Protein AF-A0A7R9ULZ7-F1 (afdb_monomer)

Radius of gyration: 22.81 Å; Cα contacts (8 Å, |Δi|>4): 147; chains: 1; bounding box: 56×37×54 Å

InterPro domains:
  IPR022105 Domain of unknown function DUF3645 [PF12359] (104-136)
  IPR051346 OTU Domain-Containing Deubiquitinase [PTHR13367] (91-150)

Structure (mmCIF, N/CA/C/O backbone):
data_AF-A0A7R9ULZ7-F1
#
_entry.id   AF-A0A7R9ULZ7-F1
#
loop_
_atom_site.group_PDB
_atom_site.id
_atom_site.type_symbol
_atom_site.label_atom_id
_atom_site.label_alt_id
_atom_site.label_comp_id
_atom_site.label_asym_id
_atom_site.label_entity_id
_atom_site.label_seq_id
_atom_site.pdbx_PDB_ins_code
_atom_site.Cartn_x
_atom_site.Cartn_y
_atom_site.Cartn_z
_atom_site.occupancy
_atom_site.B_iso_or_equiv
_atom_site.auth_seq_id
_atom_site.auth_comp_id
_atom_site.auth_asym_id
_atom_site.auth_atom_id
_atom_site.pdbx_PDB_model_num
ATOM 1 N N . LEU A 1 1 ? -23.139 -10.398 15.947 1.00 51.81 1 LEU A N 1
ATOM 2 C CA . LEU A 1 1 ? -22.327 -9.195 15.669 1.00 51.81 1 LEU A CA 1
ATOM 3 C C . LEU A 1 1 ? -23.259 -8.214 15.000 1.00 51.81 1 LEU A C 1
ATOM 5 O O . LEU A 1 1 ? -23.605 -8.439 13.851 1.00 51.81 1 LEU A O 1
ATOM 9 N N . ASP A 1 2 ? -23.772 -7.232 15.730 1.00 64.50 2 ASP A N 1
ATOM 10 C CA . ASP A 1 2 ? -24.562 -6.189 15.084 1.00 64.50 2 ASP A CA 1
ATOM 11 C C . ASP A 1 2 ? -23.601 -5.310 14.271 1.00 64.50 2 ASP A C 1
ATOM 13 O O . ASP A 1 2 ? -22.808 -4.552 14.834 1.00 64.50 2 ASP A O 1
ATOM 17 N N . SER A 1 3 ? -23.609 -5.498 12.948 1.00 65.25 3 SER A N 1
ATOM 18 C CA . SER A 1 3 ? -22.720 -4.839 11.983 1.00 65.25 3 SER A CA 1
ATOM 19 C C . SER A 1 3 ? -22.763 -3.313 12.079 1.00 65.25 3 SER A C 1
ATOM 21 O O . SER A 1 3 ? -21.789 -2.652 11.726 1.00 65.25 3 SER A O 1
ATOM 23 N N . THR A 1 4 ? -23.853 -2.761 12.612 1.00 67.56 4 THR A N 1
ATOM 24 C CA . THR A 1 4 ? -24.084 -1.324 12.801 1.00 67.56 4 THR A CA 1
ATOM 25 C C . THR A 1 4 ? -23.043 -0.691 13.725 1.00 67.56 4 THR A C 1
ATOM 27 O O . THR A 1 4 ? -22.503 0.370 13.428 1.00 67.56 4 THR A O 1
ATOM 30 N N . HIS A 1 5 ? -22.683 -1.384 14.806 1.00 64.94 5 HIS A N 1
ATOM 31 C CA . HIS A 1 5 ? -21.711 -0.914 15.794 1.00 64.94 5 HIS A CA 1
ATOM 32 C C . HIS A 1 5 ? -20.273 -0.908 15.258 1.00 64.94 5 HIS A C 1
ATOM 34 O O . HIS A 1 5 ? -19.492 -0.005 15.554 1.00 64.94 5 HIS A O 1
ATOM 40 N N . VAL A 1 6 ? -19.926 -1.911 14.445 1.00 66.44 6 VAL A N 1
ATOM 41 C CA . VAL A 1 6 ? -18.615 -1.995 13.785 1.00 66.44 6 VAL A CA 1
ATOM 42 C C . VAL A 1 6 ? -18.499 -0.925 12.704 1.00 66.44 6 VAL A C 1
ATOM 44 O O . VAL A 1 6 ? -17.467 -0.266 12.609 1.00 66.44 6 VAL A O 1
ATOM 47 N N . LEU A 1 7 ? -19.566 -0.720 11.927 1.00 66.94 7 LEU A N 1
ATOM 48 C CA . LEU A 1 7 ? -19.610 0.292 10.879 1.00 66.94 7 LEU A CA 1
ATOM 49 C C . LEU A 1 7 ? -19.467 1.700 11.462 1.00 66.94 7 LEU A C 1
ATOM 51 O O . LEU A 1 7 ? -18.595 2.434 11.022 1.00 66.94 7 LEU A O 1
ATOM 55 N N . ALA A 1 8 ? -20.242 2.026 12.497 1.00 66.94 8 ALA A N 1
ATOM 56 C CA . ALA A 1 8 ? -20.173 3.306 13.196 1.00 66.94 8 ALA A CA 1
ATOM 57 C C . ALA A 1 8 ? -18.779 3.609 13.771 1.00 66.94 8 ALA A C 1
ATOM 59 O O . ALA A 1 8 ? -18.337 4.757 13.781 1.00 66.94 8 ALA A O 1
ATOM 60 N N . PHE A 1 9 ? -18.056 2.581 14.225 1.00 67.19 9 PHE A N 1
ATOM 61 C CA . PHE A 1 9 ? -16.668 2.743 14.643 1.00 67.19 9 PHE A CA 1
ATOM 62 C C . PHE A 1 9 ? -15.729 3.014 13.458 1.00 67.19 9 PHE A C 1
ATOM 64 O O . PHE A 1 9 ? -14.947 3.960 13.522 1.00 67.19 9 PHE A O 1
ATOM 71 N N . ILE A 1 10 ? -15.826 2.227 12.379 1.00 67.25 10 ILE A N 1
ATOM 72 C CA . ILE A 1 10 ? -15.001 2.397 11.170 1.00 67.25 10 ILE A CA 1
ATOM 73 C C . ILE A 1 10 ? -15.187 3.796 10.582 1.00 67.25 10 ILE A C 1
ATOM 75 O O . ILE A 1 10 ? -14.207 4.488 10.335 1.00 67.25 10 ILE A O 1
ATOM 79 N N . THR A 1 11 ? -16.433 4.238 10.426 1.00 67.62 11 THR A N 1
ATOM 80 C CA . THR A 1 11 ? -16.767 5.545 9.848 1.00 67.62 11 THR A CA 1
ATOM 81 C C . THR A 1 11 ? -16.583 6.699 10.830 1.00 67.62 11 THR A C 1
ATOM 83 O O . THR A 1 11 ? -16.842 7.847 10.471 1.00 67.62 11 THR A O 1
ATOM 86 N N . LYS A 1 12 ? -16.200 6.407 12.085 1.00 66.81 12 LYS A N 1
ATOM 87 C CA . LYS A 1 12 ? -16.196 7.355 13.214 1.00 66.81 12 LYS A CA 1
ATOM 88 C C . LYS A 1 12 ? -17.522 8.117 13.337 1.00 66.81 12 LYS A C 1
ATOM 90 O O . LYS A 1 12 ? -17.561 9.247 13.817 1.00 66.81 12 LYS A O 1
ATOM 95 N N . ASP A 1 13 ? -18.608 7.495 12.890 1.00 65.06 13 ASP A N 1
ATOM 96 C CA . ASP A 1 13 ? -19.936 8.083 12.833 1.00 65.06 13 ASP A CA 1
ATOM 97 C C . ASP A 1 13 ? -20.835 7.334 13.803 1.00 65.06 13 ASP A C 1
ATOM 99 O O . ASP A 1 13 ? -21.279 6.225 13.526 1.00 65.06 13 ASP A O 1
ATOM 103 N N . ALA A 1 14 ? -21.101 7.945 14.953 1.00 60.81 14 ALA A N 1
ATOM 104 C CA . ALA A 1 14 ? -21.979 7.367 15.960 1.00 60.81 14 ALA A CA 1
ATOM 105 C C . ALA A 1 14 ? -23.464 7.684 15.731 1.00 60.81 14 ALA A C 1
ATOM 107 O O . ALA A 1 14 ? -24.292 7.171 16.479 1.00 60.81 14 ALA A O 1
ATOM 108 N N . ARG A 1 15 ? -23.827 8.474 14.704 1.00 63.53 15 ARG A N 1
ATOM 109 C CA . ARG A 1 15 ? -25.235 8.775 14.370 1.00 63.53 15 ARG A CA 1
ATOM 110 C C . ARG A 1 15 ? -26.101 7.528 14.127 1.00 63.53 15 ARG A C 1
ATOM 112 O O . ARG A 1 15 ? -27.261 7.564 14.519 1.00 63.53 15 ARG A O 1
ATOM 119 N N . PRO A 1 16 ? -25.596 6.428 13.524 1.00 55.06 16 PRO A N 1
ATOM 120 C CA . PRO A 1 16 ? -26.365 5.193 13.364 1.00 55.06 16 PRO A CA 1
ATOM 121 C C . PRO A 1 16 ? -26.619 4.452 14.683 1.00 55.06 16 PRO A C 1
ATOM 123 O O . PRO A 1 16 ? -27.490 3.588 14.732 1.00 55.06 16 PRO A O 1
ATOM 126 N N . ILE A 1 17 ? -25.868 4.764 15.745 1.00 57.38 17 ILE A N 1
ATOM 127 C CA . ILE A 1 17 ? -26.058 4.192 17.079 1.00 57.38 17 ILE A CA 1
ATOM 128 C C . ILE A 1 17 ? -26.980 5.131 17.867 1.00 57.38 17 ILE A C 1
ATOM 130 O O . ILE A 1 17 ? -26.574 5.747 18.850 1.00 57.38 17 ILE A O 1
ATOM 134 N N . ASP A 1 18 ? -28.238 5.258 17.441 1.00 49.69 18 ASP A N 1
ATOM 135 C CA . ASP A 1 18 ? -29.274 5.934 18.235 1.00 49.69 18 ASP A CA 1
ATOM 136 C C . ASP A 1 18 ? -29.785 5.004 19.344 1.00 49.69 18 ASP A C 1
ATOM 138 O O . ASP A 1 18 ? -30.934 4.574 19.397 1.00 49.69 18 ASP A O 1
ATOM 142 N N . THR A 1 19 ? -28.868 4.604 20.217 1.00 47.69 19 THR A N 1
ATOM 143 C CA . THR A 1 19 ? -29.196 3.923 21.463 1.00 47.69 19 THR A CA 1
ATOM 144 C C . THR A 1 19 ? -28.382 4.593 22.548 1.00 47.69 19 THR A C 1
ATOM 146 O O . THR A 1 19 ? -27.157 4.644 22.476 1.00 47.69 19 THR A O 1
ATOM 149 N N . ALA A 1 20 ? -29.050 5.149 23.557 1.00 50.47 20 ALA A N 1
ATOM 150 C CA . ALA A 1 20 ? -28.389 5.545 24.789 1.00 50.47 20 ALA A CA 1
ATOM 151 C C . ALA A 1 20 ? -27.602 4.328 25.301 1.00 50.47 20 ALA A C 1
ATOM 153 O O . ALA A 1 20 ? -28.186 3.321 25.701 1.00 50.47 20 ALA A O 1
ATOM 154 N N . ILE A 1 21 ? -26.272 4.368 25.185 1.00 50.12 21 ILE A N 1
ATOM 155 C CA . ILE A 1 21 ? -25.457 3.179 25.432 1.00 50.12 21 ILE A CA 1
ATOM 156 C C . ILE A 1 21 ? -25.281 3.019 26.940 1.00 50.12 21 ILE A C 1
ATOM 158 O O . ILE A 1 21 ? -24.516 3.731 27.593 1.00 50.12 21 ILE A O 1
ATOM 162 N N . TRP A 1 22 ? -26.025 2.049 27.453 1.00 49.59 22 TRP A N 1
ATOM 163 C CA . TRP A 1 22 ? -26.013 1.539 28.813 1.00 49.59 22 TRP A CA 1
ATOM 164 C C . TRP A 1 22 ? -24.698 0.791 29.075 1.00 49.59 22 TRP A C 1
ATOM 166 O O . TRP A 1 22 ? -24.291 -0.091 28.306 1.00 49.59 22 TRP A O 1
ATOM 176 N N . ASP A 1 23 ? -24.006 1.100 30.167 1.00 49.75 23 ASP A N 1
ATOM 177 C CA . ASP A 1 23 ? -22.954 0.220 30.648 1.00 49.75 23 ASP A CA 1
ATOM 178 C C . ASP A 1 23 ? -23.584 -1.105 31.096 1.00 49.75 23 ASP A C 1
ATOM 180 O O . ASP A 1 23 ? -24.173 -1.184 32.161 1.00 49.75 23 ASP A O 1
ATOM 184 N N . ALA A 1 24 ? -23.450 -2.163 30.300 1.00 43.53 24 ALA A N 1
ATOM 185 C CA . ALA A 1 24 ? -23.987 -3.484 30.628 1.00 43.53 24 ALA A CA 1
ATOM 186 C C . ALA A 1 24 ? -23.494 -4.066 31.974 1.00 43.53 24 ALA A C 1
ATOM 188 O O . ALA A 1 24 ? -24.105 -5.004 32.472 1.00 43.53 24 ALA A O 1
ATOM 189 N N . GLN A 1 25 ? -22.406 -3.544 32.562 1.00 47.41 25 GLN A N 1
ATOM 190 C CA . GLN A 1 25 ? -21.948 -3.949 33.898 1.00 47.41 25 GLN A CA 1
ATOM 191 C C . GLN A 1 25 ? -22.537 -3.100 35.031 1.00 47.41 25 GLN A C 1
ATOM 193 O O . GLN A 1 25 ? -22.655 -3.602 36.146 1.00 47.41 25 GLN A O 1
ATOM 198 N N . THR A 1 26 ? -22.879 -1.832 34.781 1.00 53.12 26 THR A N 1
ATOM 199 C CA . THR A 1 26 ? -23.342 -0.895 35.828 1.00 53.12 26 THR A CA 1
ATOM 200 C C . THR A 1 26 ? -24.747 -0.345 35.603 1.00 53.12 26 THR A C 1
ATOM 202 O O . THR A 1 26 ? -25.249 0.396 36.444 1.00 53.12 26 THR A O 1
ATOM 205 N N . GLU A 1 27 ? -25.377 -0.714 34.491 1.00 53.62 27 GLU A N 1
ATOM 206 C CA . GLU A 1 27 ? -26.670 -0.236 34.015 1.00 53.62 27 GLU A CA 1
ATOM 207 C C . GLU A 1 27 ? -26.811 1.291 34.056 1.00 53.62 27 GLU A C 1
ATOM 209 O O . GLU A 1 27 ? -27.829 1.844 34.469 1.00 53.62 27 GLU A O 1
ATOM 214 N N . ARG A 1 28 ? -25.745 2.000 33.677 1.00 58.72 28 ARG A N 1
ATOM 215 C CA . ARG A 1 28 ? -25.703 3.463 33.719 1.00 58.72 28 ARG A CA 1
ATOM 216 C C . ARG A 1 28 ? -25.147 4.048 32.441 1.00 58.72 28 ARG A C 1
ATOM 218 O O . ARG A 1 28 ? -24.316 3.450 31.759 1.00 58.72 28 ARG A O 1
ATOM 225 N N . GLU A 1 29 ? -25.598 5.256 32.144 1.00 62.91 29 GLU A N 1
ATOM 226 C CA . GLU A 1 29 ? -25.031 6.062 31.078 1.00 62.91 29 GLU A CA 1
ATOM 227 C C . GLU A 1 29 ? -23.575 6.412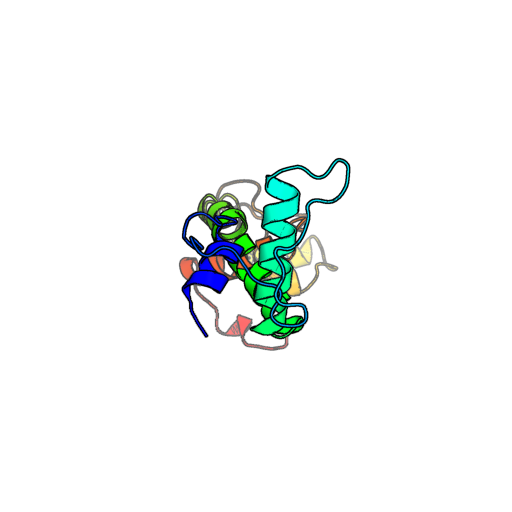 31.417 1.00 62.91 29 GLU A C 1
ATOM 229 O O . GLU A 1 29 ? -23.277 6.861 32.526 1.00 62.91 29 GLU A O 1
ATOM 234 N N . VAL A 1 30 ? -22.651 6.191 30.475 1.00 66.06 30 VAL A N 1
ATOM 235 C CA . VAL A 1 30 ? -21.228 6.487 30.694 1.00 66.06 30 VAL A CA 1
ATOM 236 C C . VAL A 1 30 ? -21.044 8.009 30.789 1.00 66.06 30 VAL A C 1
ATOM 238 O O . VAL A 1 30 ? -21.238 8.700 29.776 1.00 66.06 30 VAL A O 1
ATOM 241 N N . PRO A 1 31 ? -20.643 8.545 31.961 1.00 69.56 31 PRO A N 1
ATOM 242 C CA . PRO A 1 31 ? -20.543 9.982 32.165 1.00 69.56 31 PRO A CA 1
ATOM 243 C C . PRO A 1 31 ? -19.380 10.581 31.367 1.00 69.56 31 PRO A C 1
ATOM 245 O O . PRO A 1 31 ? -18.360 9.930 31.109 1.00 69.56 31 PRO A O 1
ATOM 248 N N . ARG A 1 32 ? -19.530 11.853 30.983 1.00 70.38 32 ARG A N 1
ATOM 249 C CA . ARG A 1 32 ? -18.445 12.655 30.397 1.00 70.38 32 ARG A CA 1
ATOM 250 C C . ARG A 1 32 ? -17.344 12.872 31.431 1.00 70.38 32 ARG A C 1
ATOM 252 O O . ARG A 1 32 ? -17.639 13.139 32.595 1.00 70.38 32 ARG A O 1
ATOM 259 N N . ARG A 1 33 ? -16.078 12.779 31.016 1.00 80.94 33 ARG A N 1
ATOM 260 C CA . ARG A 1 33 ? -14.954 13.219 31.857 1.00 80.94 33 ARG A CA 1
ATOM 261 C C . ARG A 1 33 ? -14.834 14.743 31.797 1.00 80.94 33 ARG A C 1
ATOM 263 O O . ARG A 1 33 ? -15.198 15.360 30.799 1.00 80.94 33 ARG A O 1
ATOM 270 N N . ASN A 1 34 ? -14.314 15.352 32.862 1.00 80.56 34 ASN A N 1
ATOM 271 C CA . ASN A 1 34 ? -14.076 16.796 32.890 1.00 80.56 34 ASN A CA 1
ATOM 272 C C . ASN A 1 34 ? -13.126 17.201 31.753 1.00 80.56 34 ASN A C 1
ATOM 274 O O . ASN A 1 34 ? -12.029 16.657 31.652 1.00 80.56 34 ASN A O 1
ATOM 278 N N . GLY A 1 35 ? -13.560 18.149 30.919 1.00 80.38 35 GLY A N 1
ATOM 279 C CA . GLY A 1 35 ? -12.801 18.643 29.764 1.00 80.38 35 GLY A CA 1
ATOM 280 C C . GLY A 1 35 ? -12.907 17.790 28.495 1.00 80.38 35 GLY A C 1
ATOM 281 O O . GLY A 1 35 ? -12.320 18.162 27.488 1.00 80.38 35 GLY A O 1
ATOM 282 N N . GLU A 1 36 ? -13.653 16.683 28.519 1.00 83.12 36 GLU A N 1
ATOM 283 C CA . GLU A 1 36 ? -13.831 15.810 27.357 1.00 83.12 36 GLU A CA 1
ATOM 284 C C . GLU A 1 36 ? -14.784 16.429 26.328 1.00 83.12 36 GLU A C 1
ATOM 286 O O . GLU A 1 36 ? -15.920 16.806 26.643 1.00 83.12 36 GLU A O 1
ATOM 291 N N . THR A 1 37 ? -14.332 16.495 25.079 1.00 82.81 37 THR A N 1
ATOM 292 C CA . THR A 1 37 ? -15.151 16.938 23.948 1.00 82.81 37 THR A CA 1
ATOM 293 C C . THR A 1 37 ? -16.211 15.893 23.581 1.00 82.81 37 THR A C 1
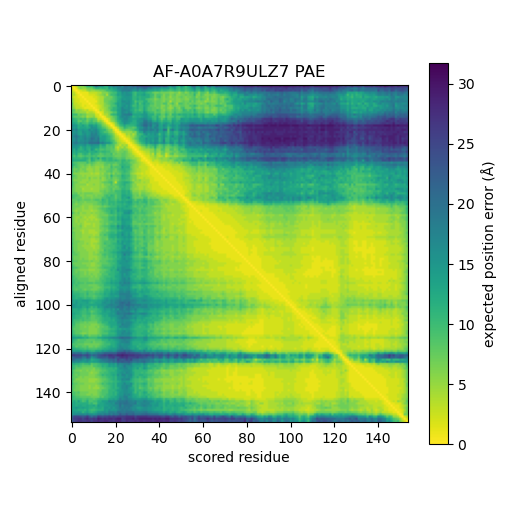ATOM 295 O O . THR A 1 37 ? -16.131 14.716 23.946 1.00 82.81 37 THR A O 1
ATOM 298 N N . ALA A 1 38 ? -17.240 16.307 22.835 1.00 73.44 38 ALA A N 1
ATOM 299 C CA . ALA A 1 38 ? -18.261 15.379 22.348 1.00 73.44 38 ALA A CA 1
ATOM 300 C C . ALA A 1 38 ? -17.660 14.271 21.460 1.00 73.44 38 ALA A C 1
ATOM 302 O O . ALA A 1 38 ? -18.089 13.119 21.550 1.00 73.44 38 ALA A O 1
ATOM 303 N N . ASP A 1 39 ? -16.636 14.601 20.673 1.00 73.12 39 ASP A N 1
ATOM 304 C CA . ASP A 1 39 ? -15.961 13.666 19.772 1.00 73.12 39 ASP A CA 1
ATOM 305 C C . ASP A 1 39 ? -15.102 12.660 20.542 1.00 73.12 39 ASP A C 1
ATOM 307 O O . ASP A 1 39 ? -15.171 11.459 20.284 1.00 73.12 39 ASP A O 1
ATOM 311 N N . GLU A 1 40 ? -14.354 13.111 21.552 1.00 76.19 40 GLU A N 1
ATOM 312 C CA . GLU A 1 40 ? -13.564 12.230 22.422 1.00 76.19 40 GLU A CA 1
ATOM 313 C C . GLU A 1 40 ? -14.450 11.247 23.190 1.00 76.19 40 GLU A C 1
ATOM 315 O O . GLU A 1 40 ? -14.157 10.047 23.243 1.00 76.19 40 GLU A O 1
ATOM 320 N N . LEU A 1 41 ? -15.582 11.731 23.712 1.00 75.50 41 LEU A N 1
ATOM 321 C CA . LEU A 1 41 ? -16.578 10.884 24.355 1.00 75.50 41 LEU A CA 1
ATOM 322 C C . LEU A 1 41 ? -17.128 9.846 23.375 1.00 75.50 41 LEU A C 1
ATOM 324 O O . LEU A 1 41 ? -17.253 8.671 23.726 1.00 75.50 41 LEU A O 1
ATOM 328 N N . THR A 1 42 ? -17.454 10.274 22.156 1.00 72.94 42 THR A N 1
ATOM 329 C CA . THR A 1 42 ? -17.973 9.408 21.094 1.00 72.94 42 THR A CA 1
ATOM 330 C C . THR A 1 42 ? -16.962 8.325 20.736 1.00 72.94 42 THR A C 1
ATOM 332 O O . THR A 1 42 ? -17.296 7.140 20.734 1.00 72.94 42 THR A O 1
ATOM 335 N N . MET A 1 43 ? -15.697 8.694 20.546 1.00 74.00 43 MET A N 1
ATOM 336 C CA . MET A 1 43 ? -14.635 7.752 20.216 1.00 74.00 43 MET A CA 1
ATOM 337 C C . MET A 1 43 ? -14.387 6.757 21.354 1.00 74.00 43 MET A C 1
ATOM 339 O O . MET A 1 43 ? -14.304 5.550 21.120 1.00 74.00 43 MET A O 1
ATOM 343 N N . ARG A 1 44 ? -14.361 7.220 22.611 1.00 77.06 44 ARG A N 1
ATOM 344 C CA . ARG A 1 44 ? -14.217 6.331 23.774 1.00 77.06 44 ARG A CA 1
ATOM 345 C C . ARG A 1 44 ? -15.375 5.337 23.881 1.00 77.06 44 ARG A C 1
ATOM 347 O O . ARG A 1 44 ? -15.148 4.169 24.203 1.00 77.06 44 ARG A O 1
ATOM 354 N N . ARG A 1 45 ? -16.601 5.784 23.594 1.00 72.88 45 ARG A N 1
ATOM 355 C CA . ARG A 1 45 ? -17.803 4.934 23.570 1.00 72.88 45 ARG A CA 1
ATOM 356 C C . ARG A 1 45 ? -17.702 3.857 22.491 1.00 72.88 45 ARG A C 1
ATOM 358 O O . ARG A 1 45 ? -17.898 2.682 22.799 1.00 72.88 45 ARG A O 1
ATOM 365 N N . LEU A 1 46 ? -17.321 4.229 21.268 1.00 72.38 46 LEU A N 1
ATOM 366 C CA . LEU A 1 46 ? -17.155 3.280 20.165 1.00 72.38 46 LEU A CA 1
ATOM 367 C C . LEU A 1 46 ? -16.047 2.251 20.451 1.00 72.38 46 LEU A C 1
ATOM 369 O O . LEU A 1 46 ? -16.233 1.061 20.205 1.00 72.38 46 LEU A O 1
ATOM 373 N N . HIS A 1 47 ? -14.931 2.673 21.052 1.00 74.25 47 HIS A N 1
ATOM 374 C CA . HIS A 1 47 ? -13.857 1.770 21.480 1.00 74.25 47 HIS A CA 1
ATOM 375 C C . HIS A 1 47 ? -14.322 0.731 22.513 1.00 74.25 47 HIS A C 1
ATOM 377 O O . HIS A 1 47 ? -13.985 -0.448 22.395 1.00 74.25 47 HIS A O 1
ATOM 383 N N . ALA A 1 48 ? -15.091 1.147 23.526 1.00 73.75 48 ALA A N 1
ATOM 384 C CA . ALA A 1 48 ? -15.588 0.245 24.567 1.00 73.75 48 ALA A CA 1
ATOM 385 C C . ALA A 1 48 ? -16.553 -0.807 23.999 1.00 73.75 48 ALA A C 1
ATOM 387 O O . ALA A 1 48 ? -16.471 -1.989 24.334 1.00 73.75 48 ALA A O 1
ATOM 388 N N . LEU A 1 49 ? -17.436 -0.378 23.102 1.00 71.00 49 LEU A N 1
ATOM 389 C CA . LEU A 1 49 ? -18.382 -1.230 22.396 1.00 71.00 49 LEU A CA 1
ATOM 390 C C . LEU A 1 49 ? -17.670 -2.233 21.478 1.00 71.00 49 LEU A C 1
ATOM 392 O O . LEU A 1 49 ? -17.922 -3.437 21.558 1.00 71.00 49 LEU A O 1
ATOM 396 N N . ALA A 1 50 ? -16.716 -1.760 20.675 1.00 70.06 50 ALA A N 1
ATOM 397 C CA . ALA A 1 50 ? -15.928 -2.613 19.798 1.00 70.06 50 ALA A CA 1
ATOM 398 C C . ALA A 1 50 ? -15.131 -3.662 20.589 1.00 70.06 50 ALA A C 1
ATOM 400 O O . ALA A 1 50 ? -15.129 -4.833 20.206 1.00 70.06 50 ALA A O 1
ATOM 401 N N . GLY A 1 51 ? -14.551 -3.284 21.736 1.00 70.38 51 GLY A N 1
ATOM 402 C CA . GLY A 1 51 ? -13.810 -4.18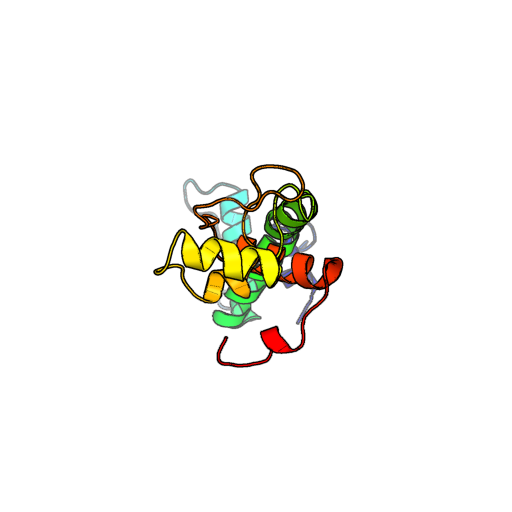6 22.624 1.00 70.38 51 GLY A CA 1
ATOM 403 C C . GLY A 1 51 ? -14.642 -5.314 23.248 1.00 70.38 51 GLY A C 1
ATOM 404 O O . GLY A 1 51 ? -14.076 -6.333 23.637 1.00 70.38 51 GLY A O 1
ATOM 405 N N . ARG A 1 52 ? -15.977 -5.181 23.307 1.00 74.12 52 ARG A N 1
ATOM 406 C CA . ARG A 1 52 ? -16.892 -6.266 23.723 1.00 74.12 52 ARG A CA 1
ATOM 407 C C . ARG A 1 52 ? -17.156 -7.272 22.601 1.00 74.12 52 ARG A C 1
ATOM 409 O O . ARG A 1 52 ? -17.473 -8.426 22.869 1.00 74.12 52 ARG A O 1
ATOM 416 N N . THR A 1 53 ? -17.054 -6.828 21.350 1.00 73.06 53 THR A N 1
ATOM 417 C CA . THR A 1 53 ? -17.453 -7.608 20.165 1.00 73.06 53 THR A CA 1
ATOM 418 C C . THR A 1 53 ? -16.289 -8.191 19.371 1.00 73.06 53 THR A C 1
ATOM 420 O O . THR A 1 53 ? -16.447 -9.228 18.730 1.00 73.06 53 THR A O 1
ATOM 423 N N . VAL A 1 54 ? -15.127 -7.539 19.394 1.00 77.50 54 VAL A N 1
ATOM 424 C CA . VAL A 1 54 ? -13.975 -7.876 18.558 1.00 77.50 54 VAL A CA 1
ATOM 425 C C . VAL A 1 54 ? -12.742 -8.015 19.441 1.00 77.50 54 VAL A C 1
ATOM 427 O O . VAL A 1 54 ? -12.493 -7.199 20.326 1.00 77.50 54 VAL A O 1
ATOM 430 N N . SER A 1 55 ? -11.938 -9.049 19.186 1.00 85.06 55 SER A N 1
ATOM 431 C CA . SER A 1 55 ? -10.664 -9.223 19.884 1.00 85.06 55 SER A CA 1
ATOM 432 C C . SER A 1 55 ? -9.731 -8.024 19.648 1.00 85.06 55 SER A C 1
ATOM 434 O O . SER A 1 55 ? -9.802 -7.389 18.591 1.00 85.06 55 SER A O 1
ATOM 436 N N . PRO A 1 56 ? -8.770 -7.747 20.548 1.00 80.56 56 PRO A N 1
ATOM 437 C CA . PRO A 1 56 ? -7.817 -6.652 20.354 1.00 80.56 56 PRO A CA 1
ATOM 438 C C . PRO A 1 56 ? -7.056 -6.730 19.022 1.00 80.56 56 PRO A C 1
ATOM 440 O O . PRO A 1 56 ? -6.774 -5.709 18.398 1.00 80.56 56 PRO A O 1
ATOM 443 N N . LYS A 1 57 ? -6.741 -7.947 18.553 1.00 86.12 57 LYS A N 1
ATOM 444 C CA . LYS A 1 57 ? -6.109 -8.163 17.245 1.00 86.12 57 LYS A CA 1
ATOM 445 C C . LYS A 1 57 ? -7.066 -7.837 16.099 1.00 86.12 57 LYS A C 1
ATOM 447 O O . LYS A 1 57 ? -6.671 -7.133 15.178 1.00 86.12 57 LYS A O 1
ATOM 452 N N . GLY A 1 58 ? -8.308 -8.321 16.158 1.00 83.56 58 GLY A N 1
ATOM 453 C CA . GLY A 1 58 ? -9.320 -8.014 15.144 1.00 83.56 58 GLY A CA 1
ATOM 454 C C . GLY A 1 58 ? -9.595 -6.514 15.050 1.00 83.56 58 GLY A C 1
ATOM 455 O O . GLY A 1 58 ? -9.705 -5.976 13.958 1.00 83.56 58 GLY A O 1
ATOM 456 N N . PHE A 1 59 ? -9.586 -5.820 16.186 1.00 77.88 59 PHE A N 1
ATOM 457 C CA . PHE A 1 59 ? -9.752 -4.374 16.244 1.00 77.88 59 PHE A CA 1
ATOM 458 C C . PHE A 1 59 ? -8.624 -3.623 15.521 1.00 77.88 59 PHE A C 1
ATOM 460 O O . PHE A 1 59 ? -8.884 -2.724 14.725 1.00 77.88 59 PHE A O 1
ATOM 467 N N . LYS A 1 60 ? -7.366 -4.041 15.718 1.00 83.75 60 LYS A N 1
ATOM 468 C CA . LYS A 1 60 ? -6.226 -3.506 14.952 1.00 83.75 60 LYS A CA 1
ATOM 469 C C . LYS A 1 60 ? -6.379 -3.753 13.448 1.00 83.75 60 LYS A C 1
ATOM 471 O O . LYS A 1 60 ? -6.094 -2.855 12.667 1.00 83.75 60 LYS A O 1
ATOM 476 N N . MET A 1 61 ? -6.861 -4.934 13.050 1.00 88.00 61 MET A N 1
ATOM 477 C CA . MET A 1 61 ? -7.104 -5.252 11.636 1.00 88.00 61 MET A CA 1
ATOM 478 C C . MET A 1 61 ? -8.210 -4.387 11.022 1.00 88.00 61 MET A C 1
ATOM 480 O O . MET A 1 61 ? -8.076 -3.974 9.876 1.00 88.00 61 MET A O 1
ATOM 484 N N . LEU A 1 62 ? -9.278 -4.092 11.769 1.00 83.12 62 LEU A N 1
ATOM 485 C CA . LEU A 1 62 ? -10.355 -3.210 11.309 1.00 83.12 62 LEU A CA 1
ATOM 486 C C . LEU A 1 62 ? -9.865 -1.774 11.111 1.00 83.12 62 LEU A C 1
ATOM 488 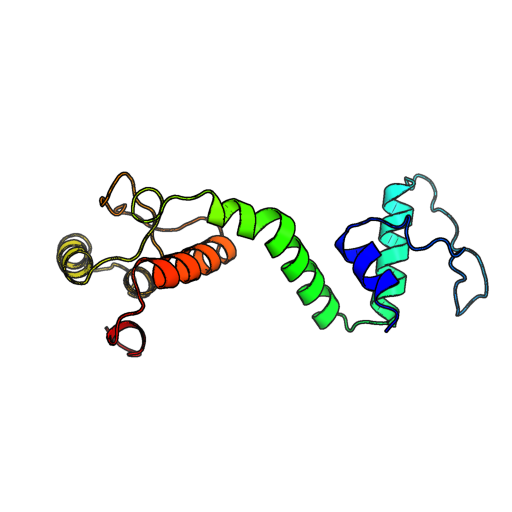O O . LEU A 1 62 ? -10.162 -1.179 10.082 1.00 83.12 62 LEU A O 1
ATOM 492 N N . ASN A 1 63 ? -9.073 -1.250 12.050 1.00 83.69 63 ASN A N 1
ATOM 493 C CA . ASN A 1 63 ? -8.458 0.072 11.902 1.00 83.69 63 ASN A CA 1
ATOM 494 C C . ASN A 1 63 ? -7.543 0.136 10.681 1.00 83.69 63 ASN A C 1
ATOM 496 O O . ASN A 1 63 ? -7.640 1.075 9.900 1.00 83.69 63 ASN A O 1
ATOM 500 N N . LEU A 1 64 ? -6.706 -0.887 10.492 1.00 88.06 64 LEU A N 1
ATOM 501 C CA . LEU A 1 64 ? -5.845 -0.979 9.319 1.00 88.06 64 LEU A CA 1
ATOM 502 C C . LEU A 1 64 ? -6.674 -1.014 8.027 1.00 88.06 64 LEU A C 1
ATOM 504 O O . LEU A 1 64 ? -6.358 -0.310 7.078 1.00 88.06 64 LEU A O 1
ATOM 508 N N . ALA A 1 65 ? -7.757 -1.795 7.983 1.00 88.44 65 ALA A N 1
ATOM 509 C CA . ALA A 1 65 ? -8.636 -1.853 6.816 1.00 88.44 65 ALA A CA 1
ATOM 510 C C . ALA A 1 65 ? -9.314 -0.503 6.525 1.00 88.44 65 ALA A C 1
ATOM 512 O O . ALA A 1 65 ? -9.377 -0.095 5.367 1.00 88.44 65 ALA A O 1
ATOM 513 N N . ALA A 1 66 ? -9.784 0.199 7.560 1.00 86.00 66 ALA A N 1
ATOM 514 C CA . ALA A 1 66 ? -10.365 1.533 7.431 1.00 86.00 66 ALA A CA 1
ATOM 515 C C . ALA A 1 66 ? -9.341 2.538 6.877 1.00 86.00 66 ALA A C 1
ATOM 517 O O . ALA A 1 66 ? -9.608 3.209 5.8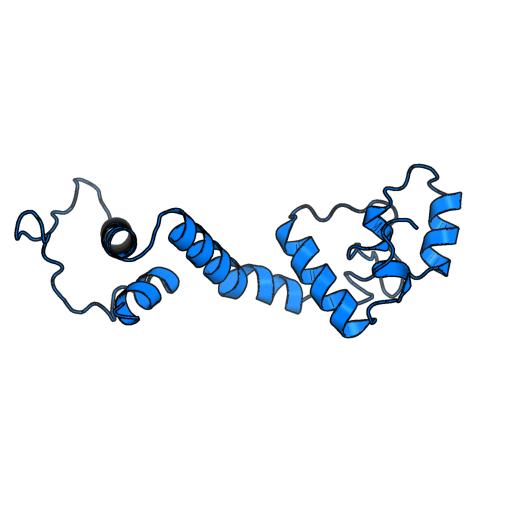85 1.00 86.00 66 ALA A O 1
ATOM 518 N N . GLU A 1 67 ? -8.132 2.565 7.445 1.00 89.44 67 GLU A N 1
ATOM 519 C CA . GLU A 1 67 ? -7.024 3.404 6.973 1.00 89.44 67 GLU A CA 1
ATOM 520 C C . GLU A 1 67 ? -6.652 3.099 5.515 1.00 89.44 67 GLU A C 1
ATOM 522 O O . GLU A 1 67 ? -6.424 4.008 4.711 1.00 89.44 67 GLU A O 1
ATOM 527 N N . TRP A 1 68 ? -6.655 1.820 5.137 1.00 93.62 68 TRP A N 1
ATOM 528 C CA . TRP A 1 68 ? -6.444 1.417 3.755 1.00 93.62 68 TRP A CA 1
ATOM 529 C C . TRP A 1 68 ? -7.521 1.957 2.822 1.00 93.62 68 TRP A C 1
ATOM 531 O O . TRP A 1 68 ? -7.181 2.509 1.781 1.00 93.62 68 TRP A O 1
ATOM 541 N N . LEU A 1 69 ? -8.798 1.821 3.170 1.00 91.00 69 LEU A N 1
ATOM 542 C CA . LEU A 1 69 ? -9.902 2.244 2.308 1.00 91.00 69 LEU A CA 1
ATOM 543 C C . LEU A 1 69 ? -10.020 3.769 2.192 1.00 91.00 69 LEU A C 1
ATOM 545 O O . LEU A 1 69 ? -10.329 4.268 1.111 1.00 91.00 69 LEU A O 1
ATOM 549 N N . GLU A 1 70 ? -9.759 4.502 3.272 1.00 89.62 70 GLU A N 1
ATOM 550 C CA . GLU A 1 70 ? -9.957 5.955 3.327 1.00 89.62 70 GLU A CA 1
ATOM 551 C C . GLU A 1 70 ? -8.727 6.755 2.887 1.00 89.62 70 GLU A C 1
ATOM 553 O O . GLU A 1 70 ? -8.868 7.840 2.323 1.00 89.62 70 GLU A O 1
ATOM 558 N N . VAL A 1 71 ? -7.520 6.237 3.137 1.00 92.56 71 VAL A N 1
ATOM 559 C CA . VAL A 1 71 ? -6.276 7.006 2.983 1.00 92.56 71 VAL A CA 1
ATOM 560 C C . VAL A 1 71 ? -5.315 6.333 2.010 1.00 92.56 71 VAL A C 1
ATOM 562 O O . VAL A 1 71 ? -4.967 6.916 0.978 1.00 92.56 71 VAL A O 1
ATOM 565 N N . LEU A 1 72 ? -4.875 5.107 2.306 1.00 95.06 72 LEU A N 1
ATOM 566 C CA . LEU A 1 72 ? -3.739 4.508 1.592 1.00 95.06 72 LEU A CA 1
ATOM 567 C C . LEU A 1 72 ? -4.104 4.053 0.176 1.00 95.06 72 LEU A C 1
ATOM 569 O O . LEU A 1 72 ? -3.337 4.288 -0.760 1.00 95.06 72 LEU A O 1
ATOM 573 N N . LEU A 1 73 ? -5.270 3.432 -0.013 1.00 95.38 73 LEU A N 1
ATOM 574 C CA . LEU A 1 73 ? -5.719 2.965 -1.322 1.00 95.38 73 LEU A CA 1
ATOM 575 C C . LEU A 1 73 ? -6.001 4.141 -2.270 1.00 95.38 73 LEU A C 1
ATOM 577 O O . LEU A 1 73 ? -5.426 4.125 -3.360 1.00 95.38 73 LEU A O 1
ATOM 581 N N . PRO A 1 74 ? -6.773 5.185 -1.897 1.00 96.69 74 PRO A N 1
ATOM 582 C CA . PRO A 1 74 ? -6.920 6.373 -2.740 1.00 96.69 74 PRO A CA 1
ATOM 583 C C . PRO A 1 74 ? -5.570 7.007 -3.100 1.00 96.69 74 PRO A C 1
ATOM 585 O O . PRO A 1 74 ? -5.330 7.323 -4.268 1.00 96.69 74 PRO A O 1
ATOM 588 N N . HIS A 1 75 ? -4.647 7.101 -2.132 1.00 95.94 75 HIS A N 1
ATOM 589 C CA . HIS A 1 75 ? -3.291 7.593 -2.378 1.00 95.94 75 HIS A CA 1
ATOM 590 C C . HIS A 1 75 ? -2.528 6.750 -3.407 1.00 95.94 75 HIS A C 1
ATOM 592 O O . HIS A 1 75 ? -1.803 7.303 -4.233 1.00 95.94 75 HIS A O 1
ATOM 598 N N . CYS A 1 76 ? -2.652 5.423 -3.366 1.00 96.94 76 CYS A N 1
ATOM 599 C CA . CYS A 1 76 ? -2.008 4.538 -4.336 1.00 96.94 76 CYS A CA 1
ATOM 600 C C . CYS A 1 76 ? -2.657 4.654 -5.722 1.00 96.94 76 CYS A C 1
ATOM 602 O O . CYS A 1 76 ? -1.953 4.731 -6.728 1.00 96.94 76 CYS A O 1
ATOM 604 N N . LEU A 1 77 ? -3.990 4.716 -5.780 1.00 97.00 77 LEU A N 1
ATOM 605 C CA . LEU A 1 77 ? -4.755 4.787 -7.028 1.00 97.00 77 LEU A CA 1
ATOM 606 C C . LEU A 1 77 ? -4.534 6.094 -7.799 1.00 97.00 77 LEU A C 1
ATOM 608 O O . LEU A 1 77 ? -4.641 6.096 -9.021 1.00 97.00 77 LEU A O 1
ATOM 612 N N . GLN A 1 78 ? -4.181 7.189 -7.120 1.00 97.25 78 GLN A N 1
ATOM 613 C CA . GLN A 1 78 ? -3.860 8.455 -7.791 1.00 97.25 78 GLN A CA 1
ATOM 614 C C . GLN A 1 78 ? -2.512 8.415 -8.546 1.00 97.25 78 GLN A C 1
ATOM 616 O O . GLN A 1 78 ? -2.179 9.362 -9.261 1.00 97.25 78 GLN A O 1
ATOM 621 N N . LYS A 1 79 ? -1.678 7.384 -8.333 1.00 96.00 79 LYS A N 1
ATOM 622 C CA . LYS A 1 79 ? -0.343 7.285 -8.938 1.00 96.00 79 LYS A CA 1
ATOM 623 C C . LYS A 1 79 ? -0.417 6.648 -10.320 1.00 96.00 79 LYS A C 1
ATOM 625 O O . LYS A 1 79 ? -1.199 5.735 -10.564 1.00 96.00 79 LYS A O 1
ATOM 630 N N . ILE A 1 80 ? 0.467 7.085 -11.213 1.00 97.31 80 ILE A N 1
ATOM 631 C CA . ILE A 1 80 ? 0.518 6.586 -12.589 1.00 97.31 80 ILE A CA 1
ATOM 632 C C . ILE A 1 80 ? 1.620 5.526 -12.695 1.00 97.31 80 ILE A C 1
ATOM 634 O O . ILE A 1 80 ? 2.791 5.807 -12.413 1.00 97.31 80 ILE A O 1
ATOM 638 N N . SER A 1 81 ? 1.246 4.312 -13.106 1.00 96.94 81 SER A N 1
ATOM 639 C CA . SER A 1 81 ? 2.197 3.226 -13.380 1.00 96.94 81 SER A CA 1
ATOM 640 C C . SER A 1 81 ? 3.178 3.636 -14.483 1.00 96.94 81 SER A C 1
ATOM 642 O O . SER A 1 81 ? 2.816 4.344 -15.423 1.00 96.94 81 SER A O 1
ATOM 644 N N . ARG A 1 82 ? 4.442 3.239 -14.324 1.00 96.25 82 ARG A N 1
ATOM 645 C CA . ARG A 1 82 ? 5.596 3.588 -15.164 1.00 96.25 82 ARG A CA 1
ATOM 646 C C . ARG A 1 82 ? 5.923 5.085 -15.244 1.00 96.25 82 ARG A C 1
ATOM 648 O O . ARG A 1 82 ? 6.795 5.464 -16.015 1.00 96.25 82 ARG A O 1
ATOM 655 N N . VAL A 1 83 ? 5.283 5.945 -14.446 1.00 96.38 83 VAL A N 1
ATOM 656 C CA . VAL A 1 83 ? 5.632 7.378 -14.318 1.00 96.38 83 VAL A CA 1
ATOM 657 C C . VAL A 1 83 ? 5.990 7.732 -12.882 1.00 96.38 83 VAL A C 1
ATOM 659 O O . VAL A 1 83 ? 6.993 8.396 -12.651 1.00 96.38 83 VAL A O 1
ATOM 662 N N . THR A 1 84 ? 5.179 7.294 -11.918 1.00 95.38 84 THR A N 1
ATOM 663 C CA . THR A 1 84 ? 5.438 7.503 -10.487 1.00 95.38 84 THR A CA 1
ATOM 664 C C . THR A 1 84 ? 6.013 6.259 -9.828 1.00 95.38 84 THR A C 1
ATOM 666 O O . THR A 1 84 ? 6.864 6.366 -8.948 1.00 95.38 84 THR A O 1
ATOM 669 N N . PHE A 1 85 ? 5.548 5.082 -10.243 1.00 95.94 85 PHE A N 1
ATOM 670 C CA . PHE A 1 85 ? 5.968 3.801 -9.692 1.00 95.94 85 PHE A CA 1
ATOM 671 C C . PHE A 1 85 ? 5.926 2.701 -10.752 1.00 95.94 85 PHE A C 1
ATOM 673 O O . PHE A 1 85 ? 5.249 2.858 -11.765 1.00 95.94 85 PHE A O 1
ATOM 680 N N . GLY A 1 86 ? 6.583 1.575 -10.498 1.00 95.69 86 GLY A N 1
ATOM 681 C CA . GLY A 1 86 ? 6.450 0.375 -11.324 1.00 95.69 86 GLY A CA 1
ATOM 682 C C . GLY A 1 86 ? 7.429 -0.720 -10.929 1.00 95.69 86 GLY A C 1
ATOM 683 O O . GLY A 1 86 ? 8.170 -0.563 -9.955 1.00 95.69 86 GLY A O 1
ATOM 684 N N . LEU A 1 87 ? 7.446 -1.816 -11.685 1.00 94.81 87 LEU A N 1
ATOM 685 C CA . LEU A 1 87 ? 8.431 -2.885 -11.520 1.00 94.81 87 LEU A CA 1
ATOM 686 C C . LEU A 1 87 ? 9.652 -2.634 -12.409 1.00 94.81 87 LEU A C 1
ATOM 688 O O . LEU A 1 87 ? 9.563 -2.055 -13.495 1.00 94.81 87 LEU A O 1
ATOM 692 N N . LEU A 1 88 ? 10.818 -3.101 -11.960 1.00 93.50 88 LEU A N 1
ATOM 693 C CA . LEU A 1 88 ? 11.994 -3.178 -12.822 1.00 93.50 88 LEU A CA 1
ATOM 694 C C . LEU A 1 88 ? 11.829 -4.329 -13.799 1.00 93.50 88 LEU A C 1
ATOM 696 O O . LEU A 1 88 ? 11.730 -5.472 -13.372 1.00 93.50 88 LEU A O 1
ATOM 700 N N . THR A 1 89 ? 11.914 -4.068 -15.096 1.00 92.19 89 THR A N 1
ATOM 701 C CA . THR A 1 89 ? 12.093 -5.132 -16.093 1.00 92.19 89 THR A CA 1
ATOM 702 C C . THR A 1 89 ? 13.431 -5.851 -15.884 1.00 92.19 89 THR A C 1
ATOM 704 O O . THR A 1 89 ? 14.372 -5.285 -15.329 1.00 92.19 89 THR A O 1
ATOM 707 N N . GLU A 1 90 ? 13.573 -7.083 -16.383 1.00 90.56 90 GLU A N 1
ATOM 708 C CA . GLU A 1 90 ? 14.846 -7.829 -16.313 1.00 90.56 90 GLU A CA 1
ATOM 709 C C . GLU A 1 90 ? 16.018 -7.037 -16.914 1.00 90.56 90 GLU A C 1
ATOM 711 O O . GLU A 1 90 ? 17.117 -7.004 -16.360 1.00 90.56 90 GLU A O 1
ATOM 716 N N . ARG A 1 91 ? 15.764 -6.322 -18.018 1.00 91.88 91 ARG A N 1
ATOM 717 C CA . ARG A 1 91 ? 16.755 -5.458 -18.674 1.00 91.88 91 ARG A CA 1
ATOM 718 C C . ARG A 1 91 ? 17.151 -4.270 -17.799 1.00 91.88 91 ARG A C 1
ATOM 720 O O . ARG A 1 91 ? 18.333 -3.942 -17.725 1.00 91.88 91 ARG A O 1
ATOM 727 N N . GLU A 1 92 ? 16.185 -3.603 -17.166 1.00 92.81 92 GLU A N 1
ATOM 728 C CA . GLU A 1 92 ? 16.459 -2.501 -16.234 1.00 92.81 92 GLU A CA 1
ATOM 729 C C . GLU A 1 92 ? 17.225 -3.005 -15.010 1.00 92.81 92 GLU A C 1
ATOM 731 O O . GLU A 1 92 ? 18.232 -2.407 -14.641 1.00 92.81 92 GLU A O 1
ATOM 736 N N . TYR A 1 93 ? 16.817 -4.139 -14.441 1.00 91.19 93 TYR A N 1
ATOM 737 C CA . TYR A 1 93 ? 17.485 -4.753 -13.298 1.00 91.19 93 TYR A CA 1
ATOM 738 C C . TYR A 1 93 ? 18.943 -5.117 -13.602 1.00 91.19 93 TYR A C 1
ATOM 740 O O . TYR A 1 93 ? 19.837 -4.719 -12.856 1.00 91.19 93 TYR A O 1
ATOM 748 N N . ALA A 1 94 ? 19.211 -5.779 -14.732 1.00 90.50 94 ALA A N 1
ATOM 749 C CA . ALA A 1 94 ? 20.568 -6.129 -15.150 1.00 90.50 94 ALA A CA 1
ATOM 750 C C . ALA A 1 94 ? 21.465 -4.891 -15.315 1.00 90.50 94 ALA A C 1
ATOM 752 O O . ALA A 1 94 ? 22.590 -4.872 -14.816 1.00 90.50 94 ALA A O 1
ATOM 753 N N . ARG A 1 95 ? 20.959 -3.823 -15.952 1.00 91.12 95 ARG A N 1
ATOM 754 C CA . ARG A 1 95 ? 21.700 -2.555 -16.076 1.00 91.12 95 ARG A CA 1
ATOM 755 C C . ARG A 1 95 ? 21.987 -1.931 -14.716 1.00 91.12 95 ARG A C 1
ATOM 757 O O . ARG A 1 95 ? 23.099 -1.473 -14.471 1.00 91.12 95 ARG A O 1
ATOM 764 N N . MET A 1 96 ? 20.995 -1.907 -13.831 1.00 88.81 96 MET A N 1
ATOM 765 C CA . MET A 1 96 ? 21.145 -1.279 -12.524 1.00 88.81 96 MET A CA 1
ATOM 766 C C . MET A 1 96 ? 22.093 -2.051 -11.607 1.00 88.81 96 MET A C 1
ATOM 768 O O . MET A 1 96 ? 22.850 -1.418 -10.885 1.00 88.81 96 MET A O 1
ATOM 772 N N . ARG A 1 97 ? 22.143 -3.384 -11.700 1.00 89.06 97 ARG A N 1
ATOM 773 C CA . ARG A 1 97 ? 23.123 -4.208 -10.974 1.00 89.06 97 ARG A CA 1
ATOM 774 C C . ARG A 1 97 ? 24.575 -3.936 -11.366 1.00 89.06 97 ARG A C 1
ATOM 776 O O . ARG A 1 97 ? 25.460 -4.121 -10.540 1.00 89.06 97 ARG A O 1
ATOM 783 N N . ILE A 1 98 ? 24.832 -3.510 -12.604 1.00 90.75 98 ILE A N 1
ATOM 784 C CA . ILE A 1 98 ? 26.181 -3.106 -13.034 1.00 90.75 98 ILE A CA 1
ATOM 785 C C . ILE A 1 98 ? 26.571 -1.786 -12.357 1.00 90.75 98 ILE A C 1
ATOM 787 O O . ILE A 1 98 ? 27.699 -1.628 -11.902 1.00 90.75 98 ILE A O 1
ATOM 791 N N . VAL A 1 99 ? 25.630 -0.840 -12.287 1.00 88.88 99 VAL A N 1
ATOM 792 C CA . VAL A 1 99 ? 25.854 0.500 -11.718 1.00 88.88 99 VAL A CA 1
ATOM 793 C C . VAL A 1 99 ? 25.872 0.483 -10.187 1.00 88.88 99 VAL A C 1
ATOM 795 O O . VAL A 1 99 ? 26.566 1.285 -9.565 1.00 88.88 99 VAL A O 1
ATOM 798 N N . GLU A 1 100 ? 25.101 -0.411 -9.576 1.00 87.44 100 GLU A N 1
ATOM 799 C CA . GLU A 1 100 ? 24.959 -0.560 -8.131 1.00 87.44 100 GLU A CA 1
ATOM 800 C C . GLU A 1 100 ? 24.969 -2.054 -7.760 1.00 87.44 100 GLU A C 1
ATOM 802 O O . GLU A 1 100 ? 23.916 -2.685 -7.617 1.00 87.44 100 GLU A O 1
ATOM 807 N N . PRO A 1 101 ? 26.169 -2.646 -7.604 1.00 86.38 101 PRO A N 1
ATOM 808 C CA . PRO A 1 101 ? 26.318 -4.071 -7.302 1.00 86.38 101 PRO A CA 1
ATOM 809 C C . PRO A 1 101 ? 25.688 -4.501 -5.971 1.00 86.38 101 PRO A C 1
ATOM 811 O O . PRO A 1 101 ? 25.323 -5.663 -5.815 1.00 86.38 101 PRO A O 1
ATOM 814 N N . SER A 1 102 ? 25.547 -3.573 -5.019 1.00 86.38 102 SER A N 1
ATOM 815 C CA . SER A 1 102 ? 24.977 -3.799 -3.683 1.00 86.38 102 SER A CA 1
ATOM 816 C C . SER A 1 102 ? 23.459 -3.601 -3.609 1.00 86.38 102 SER A C 1
ATOM 818 O O . SER A 1 102 ? 22.899 -3.564 -2.515 1.00 86.38 102 SER A O 1
ATOM 820 N N . MET A 1 103 ? 22.784 -3.440 -4.747 1.00 86.62 103 MET A N 1
ATOM 821 C CA . MET A 1 103 ? 21.345 -3.207 -4.793 1.00 86.62 103 MET A CA 1
ATOM 822 C C . MET A 1 103 ? 20.556 -4.348 -4.127 1.00 86.62 103 MET A C 1
ATOM 824 O O . MET A 1 103 ? 20.751 -5.515 -4.483 1.00 86.62 103 MET A O 1
ATOM 828 N N . PRO A 1 104 ? 19.611 -4.043 -3.217 1.00 86.56 104 PRO A N 1
ATOM 829 C CA . PRO A 1 104 ? 18.817 -5.071 -2.563 1.00 86.56 104 PRO A CA 1
ATOM 830 C C . PRO A 1 104 ? 17.935 -5.813 -3.573 1.00 86.56 104 PRO A C 1
ATOM 832 O O . PRO A 1 104 ? 17.298 -5.212 -4.440 1.00 86.56 104 PRO A O 1
ATOM 835 N N . ARG A 1 105 ? 17.847 -7.140 -3.426 1.00 83.94 105 ARG A N 1
ATOM 836 C CA . ARG A 1 105 ? 17.050 -8.011 -4.311 1.00 83.94 105 ARG A CA 1
ATOM 837 C C . ARG A 1 105 ? 15.557 -7.690 -4.289 1.00 83.94 105 ARG A C 1
ATOM 839 O O . ARG A 1 105 ? 14.882 -7.827 -5.305 1.00 83.94 105 ARG A O 1
ATOM 846 N N . SER A 1 106 ? 15.047 -7.216 -3.151 1.00 87.12 106 SER A N 1
ATOM 847 C CA . SER A 1 106 ? 13.653 -6.783 -3.003 1.00 87.12 106 SER A CA 1
ATOM 848 C C . SER A 1 106 ? 13.259 -5.725 -4.036 1.00 87.12 106 SER A C 1
ATOM 850 O O . SER A 1 106 ? 12.111 -5.699 -4.465 1.00 87.12 106 SER A O 1
ATOM 852 N N . ARG A 1 107 ? 14.216 -4.924 -4.521 1.00 88.81 107 ARG A N 1
ATOM 853 C CA . ARG A 1 107 ? 13.995 -3.895 -5.542 1.00 88.81 107 ARG A CA 1
ATOM 854 C C . ARG A 1 107 ? 13.539 -4.453 -6.895 1.00 88.81 107 ARG A C 1
ATOM 856 O O . ARG A 1 107 ? 12.951 -3.724 -7.682 1.00 88.81 107 ARG A O 1
ATOM 863 N N . PHE A 1 108 ? 13.794 -5.733 -7.170 1.00 90.06 108 PHE A N 1
ATOM 864 C CA . PHE A 1 108 ? 13.294 -6.400 -8.373 1.00 90.06 108 PHE A CA 1
ATOM 865 C C . PHE A 1 108 ? 11.838 -6.867 -8.239 1.00 90.06 108 PHE A C 1
ATOM 867 O O . PHE A 1 108 ? 11.123 -6.917 -9.238 1.00 90.06 108 PHE A O 1
ATOM 874 N N . LYS A 1 109 ? 11.413 -7.196 -7.010 1.00 90.19 109 LYS A N 1
ATOM 875 C CA . LYS A 1 109 ? 10.116 -7.820 -6.691 1.00 90.19 109 LYS A CA 1
ATOM 876 C C . LYS A 1 109 ? 9.077 -6.845 -6.129 1.00 90.19 109 LYS A C 1
ATOM 878 O O . LYS A 1 109 ? 7.902 -7.192 -6.036 1.00 90.19 109 LYS A O 1
ATOM 883 N N . LEU A 1 110 ? 9.499 -5.662 -5.700 1.00 92.56 110 LEU A N 1
ATOM 884 C CA . LEU A 1 110 ? 8.632 -4.618 -5.163 1.00 92.56 110 LEU A CA 1
ATOM 885 C C . LEU A 1 110 ? 8.509 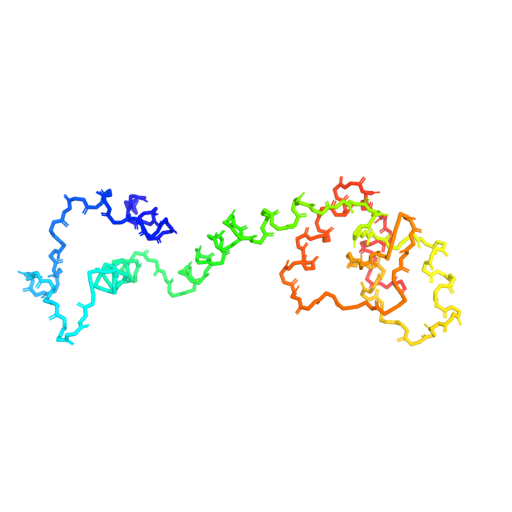-3.474 -6.165 1.00 92.56 110 LEU A C 1
ATOM 887 O O . LEU A 1 110 ? 9.419 -3.234 -6.959 1.00 92.56 110 LEU A O 1
ATOM 891 N N . ALA A 1 111 ? 7.397 -2.744 -6.096 1.00 94.44 111 ALA A N 1
ATOM 892 C CA . ALA A 1 111 ? 7.285 -1.478 -6.801 1.00 94.44 111 ALA A CA 1
ATOM 893 C C . ALA A 1 111 ? 8.389 -0.519 -6.336 1.00 94.44 111 ALA A C 1
ATOM 895 O O . ALA A 1 111 ? 8.672 -0.397 -5.142 1.00 94.44 111 ALA A O 1
ATOM 896 N N . ILE A 1 112 ? 8.976 0.190 -7.293 1.00 94.00 112 ILE A N 1
ATOM 897 C CA . ILE A 1 112 ? 10.003 1.210 -7.076 1.00 94.00 112 ILE A CA 1
ATOM 898 C C . ILE A 1 112 ? 9.507 2.565 -7.590 1.00 94.00 112 ILE A C 1
ATOM 900 O O . ILE A 1 112 ? 8.618 2.593 -8.446 1.00 94.00 112 ILE A O 1
ATOM 904 N N . PRO A 1 113 ? 10.058 3.692 -7.114 1.00 94.44 113 PRO A N 1
ATOM 905 C CA . PRO A 1 113 ? 9.706 4.999 -7.635 1.00 94.44 113 PRO A CA 1
ATOM 906 C C . PRO A 1 113 ? 10.328 5.238 -9.013 1.00 94.44 113 PRO A C 1
ATOM 908 O O . PRO A 1 113 ? 11.404 4.733 -9.347 1.00 94.44 113 PRO A O 1
ATOM 911 N N . PHE A 1 114 ? 9.640 6.046 -9.809 1.00 94.00 114 PHE A N 1
ATOM 912 C CA . PHE A 1 114 ? 10.079 6.509 -11.120 1.00 94.00 114 PHE A CA 1
ATOM 913 C C . PHE A 1 114 ? 10.271 8.026 -11.060 1.00 94.00 114 PHE A C 1
ATOM 915 O O . PHE A 1 114 ? 9.488 8.734 -10.429 1.00 94.00 114 PHE A O 1
ATOM 922 N N . VAL A 1 115 ? 11.334 8.528 -11.694 1.00 93.50 115 VAL A N 1
ATOM 923 C CA . VAL A 1 115 ? 11.594 9.981 -11.794 1.00 93.50 115 VAL A CA 1
ATOM 924 C C . VAL A 1 115 ? 10.870 10.616 -12.982 1.00 93.50 115 VAL A C 1
ATOM 926 O O . VAL A 1 115 ? 10.781 11.835 -13.089 1.00 93.50 115 VAL A O 1
ATOM 929 N N . GLY A 1 116 ? 10.357 9.784 -13.883 1.00 92.88 116 GLY A N 1
ATOM 930 C CA . GLY A 1 116 ? 9.620 10.171 -15.070 1.00 92.88 116 GLY A CA 1
ATOM 931 C C . GLY A 1 116 ? 9.127 8.932 -15.805 1.00 92.88 116 GLY A C 1
ATOM 932 O O . GLY A 1 116 ? 9.301 7.803 -15.340 1.00 92.88 116 GLY A O 1
ATOM 933 N N . LYS A 1 117 ? 8.525 9.140 -16.975 1.00 96.12 117 LYS A N 1
ATOM 934 C CA . LYS A 1 117 ? 8.008 8.044 -17.795 1.00 96.12 117 LYS A CA 1
ATOM 935 C C . LYS A 1 117 ? 9.117 7.049 -18.150 1.00 96.12 117 LYS A C 1
ATOM 937 O O . LYS A 1 117 ? 10.072 7.421 -18.820 1.00 96.12 117 LYS A O 1
ATOM 942 N N . ASP A 1 118 ? 8.950 5.799 -17.733 1.00 94.88 118 ASP A N 1
ATOM 943 C CA . ASP A 1 118 ? 9.850 4.674 -17.996 1.00 94.88 118 ASP A CA 1
ATOM 944 C C . ASP A 1 118 ? 11.295 4.882 -17.504 1.00 94.88 118 ASP A C 1
ATOM 946 O O . ASP A 1 118 ? 12.222 4.227 -17.979 1.00 94.88 118 ASP A O 1
ATOM 950 N N . VAL A 1 119 ? 11.494 5.775 -16.525 1.00 93.81 119 VAL A N 1
ATOM 951 C CA . VAL A 1 119 ? 12.803 6.029 -15.911 1.00 93.81 119 VAL A CA 1
ATOM 952 C C . VAL A 1 119 ? 12.767 5.648 -14.427 1.00 93.81 119 VAL A C 1
ATOM 954 O O . VAL A 1 119 ? 12.323 6.454 -13.598 1.00 93.81 119 VAL A O 1
ATOM 957 N N . PRO A 1 120 ? 13.238 4.440 -14.060 1.00 93.44 120 PRO A N 1
ATOM 958 C CA . PRO A 1 120 ? 13.290 4.021 -12.666 1.00 93.44 120 PRO A CA 1
ATOM 959 C C . PRO A 1 120 ? 14.292 4.876 -11.880 1.00 93.44 120 PRO A C 1
ATOM 961 O O . PRO A 1 120 ? 15.408 5.136 -12.337 1.00 93.44 120 PRO A O 1
ATOM 964 N N . ALA A 1 121 ? 13.909 5.305 -10.678 1.00 89.94 121 ALA A N 1
ATOM 965 C CA . ALA A 1 121 ? 14.774 6.099 -9.809 1.00 89.94 121 ALA A CA 1
ATOM 966 C C . ALA A 1 121 ? 15.967 5.272 -9.318 1.00 89.94 121 ALA A C 1
ATOM 968 O O . ALA A 1 121 ? 15.801 4.101 -8.994 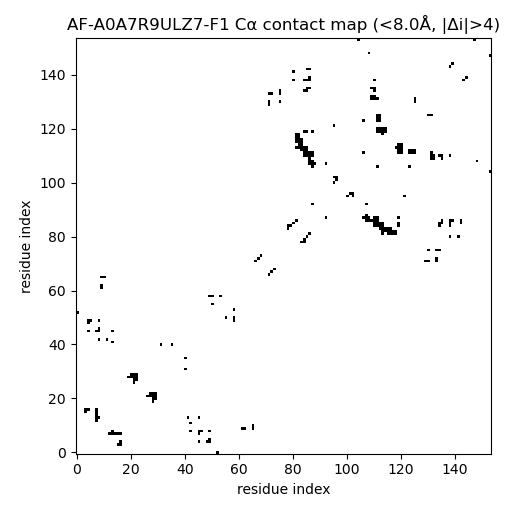1.00 89.94 121 ALA A O 1
ATOM 969 N N . ARG A 1 122 ? 17.166 5.862 -9.224 1.00 83.81 122 ARG A N 1
ATOM 970 C CA . ARG A 1 122 ? 18.386 5.136 -8.820 1.00 83.81 122 ARG A CA 1
ATOM 971 C C . ARG A 1 122 ? 18.319 4.636 -7.372 1.00 83.81 122 ARG A C 1
ATOM 973 O O . ARG A 1 122 ? 18.462 3.443 -7.146 1.00 83.81 122 ARG A O 1
ATOM 980 N N . ALA A 1 123 ? 18.039 5.536 -6.433 1.00 74.56 123 ALA A N 1
ATOM 981 C CA . ALA A 1 123 ? 17.770 5.204 -5.037 1.00 74.56 123 ALA A CA 1
ATOM 982 C C . ALA A 1 123 ? 16.266 4.973 -4.843 1.00 74.56 123 ALA A C 1
ATOM 984 O O . ALA A 1 123 ? 15.445 5.631 -5.484 1.00 74.56 123 ALA A O 1
ATOM 985 N N . SER A 1 124 ? 15.901 4.010 -4.001 1.00 62.81 124 SER A N 1
ATOM 986 C CA . SER A 1 124 ? 14.529 3.514 -3.935 1.00 62.81 124 SER A CA 1
ATOM 987 C C . SER A 1 124 ? 14.168 3.072 -2.530 1.00 62.81 124 SER A C 1
ATOM 989 O O . SER A 1 124 ? 14.350 1.910 -2.186 1.00 62.81 124 SER A O 1
ATOM 991 N N . GLU A 1 125 ? 13.566 3.974 -1.770 1.00 65.31 125 GLU A N 1
ATOM 992 C CA . GLU A 1 125 ? 12.771 3.624 -0.599 1.00 65.31 125 GLU A CA 1
ATOM 993 C C . GLU A 1 125 ? 11.542 4.533 -0.639 1.00 65.31 125 GLU A C 1
ATOM 995 O O . GLU A 1 125 ? 11.662 5.750 -0.497 1.00 65.31 125 GLU A O 1
ATOM 1000 N N . PHE A 1 126 ? 10.349 3.989 -0.902 1.00 69.38 126 PHE A N 1
ATOM 1001 C CA . PHE A 1 126 ? 9.162 4.741 -0.502 1.00 69.38 126 PHE A CA 1
ATOM 1002 C C . PHE A 1 126 ? 9.185 4.801 1.026 1.00 69.38 126 PHE A C 1
ATOM 1004 O O . PHE A 1 126 ? 9.453 3.797 1.681 1.00 69.38 126 PHE A O 1
ATOM 1011 N N . ALA A 1 127 ? 8.881 5.962 1.595 1.00 72.50 127 ALA A N 1
ATOM 1012 C CA . ALA A 1 127 ? 8.997 6.161 3.037 1.00 72.50 127 ALA A CA 1
ATOM 1013 C C . ALA A 1 127 ? 8.019 5.301 3.865 1.00 72.50 127 ALA A C 1
ATOM 1015 O O . ALA A 1 127 ? 8.231 5.126 5.060 1.00 72.50 127 ALA A O 1
ATOM 1016 N N . HIS A 1 128 ? 6.950 4.776 3.250 1.00 87.94 128 HIS A N 1
ATOM 1017 C CA . HIS A 1 128 ? 5.885 4.063 3.951 1.00 87.94 128 HIS A CA 1
ATOM 1018 C C . HIS A 1 128 ? 5.729 2.617 3.451 1.00 87.94 128 HIS A C 1
ATOM 1020 O O . HIS A 1 128 ? 5.389 2.424 2.278 1.00 87.94 128 HIS A O 1
ATOM 1026 N N . PRO A 1 129 ? 5.900 1.596 4.314 1.00 90.25 129 PRO A N 1
ATOM 1027 C CA . PRO A 1 129 ? 5.845 0.191 3.906 1.00 90.25 129 PRO A CA 1
ATOM 1028 C C . PRO A 1 129 ? 4.479 -0.212 3.334 1.00 90.25 129 PRO A C 1
ATOM 1030 O O . PRO A 1 129 ? 4.430 -0.901 2.317 1.00 90.25 129 PRO A O 1
ATOM 1033 N N . ASP A 1 130 ? 3.370 0.271 3.903 1.00 93.25 130 ASP A N 1
ATOM 1034 C CA . ASP A 1 130 ? 2.038 -0.048 3.366 1.00 93.25 130 ASP A CA 1
ATOM 1035 C C . ASP A 1 130 ? 1.814 0.517 1.958 1.00 93.25 130 ASP A C 1
ATOM 1037 O O . ASP A 1 130 ? 1.283 -0.173 1.091 1.00 93.25 130 ASP A O 1
ATOM 1041 N N . VAL A 1 131 ? 2.312 1.725 1.667 1.00 93.94 131 VAL A N 1
ATOM 1042 C CA . VAL A 1 131 ? 2.227 2.298 0.315 1.00 93.94 131 VAL A CA 1
ATOM 1043 C C . VAL A 1 131 ? 3.026 1.452 -0.678 1.00 93.94 131 VAL A C 1
ATOM 1045 O O . VAL A 1 131 ? 2.547 1.211 -1.784 1.00 93.94 131 VAL A O 1
ATOM 1048 N N . ILE A 1 132 ? 4.197 0.929 -0.288 1.00 93.94 132 ILE A N 1
ATOM 1049 C CA . ILE A 1 132 ? 4.969 0.002 -1.136 1.00 93.94 132 ILE A CA 1
ATOM 1050 C C . ILE A 1 132 ? 4.142 -1.229 -1.469 1.00 93.94 132 ILE A C 1
ATOM 1052 O O . ILE A 1 132 ? 4.092 -1.622 -2.632 1.00 93.94 132 ILE A O 1
ATOM 1056 N N . ILE A 1 133 ? 3.494 -1.838 -0.476 1.00 94.56 133 ILE A N 1
ATOM 1057 C CA . ILE A 1 133 ? 2.674 -3.036 -0.682 1.00 94.56 133 ILE A CA 1
ATOM 1058 C C . ILE A 1 133 ? 1.537 -2.725 -1.662 1.00 94.56 133 ILE A C 1
ATOM 1060 O O . ILE A 1 133 ? 1.350 -3.456 -2.635 1.00 94.56 133 ILE A O 1
ATOM 1064 N N . GLY A 1 134 ? 0.838 -1.606 -1.469 1.00 96.12 134 GLY A N 1
ATOM 1065 C CA . GLY A 1 134 ? -0.275 -1.189 -2.327 1.00 96.12 134 GLY A CA 1
ATOM 1066 C C . GLY A 1 134 ? 0.161 -0.937 -3.766 1.00 96.12 134 GLY A C 1
ATOM 1067 O O . GLY A 1 134 ? -0.417 -1.488 -4.703 1.00 96.12 134 GLY A O 1
ATOM 1068 N N . LEU A 1 135 ? 1.237 -0.171 -3.949 1.00 96.56 135 LEU A N 1
ATOM 1069 C CA . LEU A 1 135 ? 1.815 0.086 -5.266 1.00 96.56 135 LEU A CA 1
ATOM 1070 C C . LEU A 1 135 ? 2.381 -1.185 -5.906 1.00 96.56 135 LEU A C 1
ATOM 1072 O O . LEU A 1 135 ? 2.268 -1.344 -7.113 1.00 96.56 135 LEU A O 1
ATOM 1076 N N . THR A 1 136 ? 2.932 -2.117 -5.128 1.00 95.50 136 THR A N 1
ATOM 1077 C CA . THR A 1 136 ? 3.420 -3.412 -5.632 1.00 95.50 136 THR A CA 1
ATOM 1078 C C . THR A 1 136 ? 2.272 -4.258 -6.172 1.00 95.50 136 THR A C 1
ATOM 1080 O O . THR A 1 136 ? 2.367 -4.782 -7.281 1.00 95.50 136 THR A O 1
ATOM 1083 N N . VAL A 1 137 ? 1.155 -4.341 -5.443 1.00 96.44 137 VAL A N 1
ATOM 1084 C CA . VAL A 1 137 ? -0.054 -5.037 -5.910 1.00 96.44 137 VAL A CA 1
ATOM 1085 C C . VAL A 1 137 ? -0.580 -4.406 -7.201 1.00 96.44 137 VAL A C 1
ATOM 1087 O O . VAL A 1 137 ? -0.873 -5.123 -8.159 1.00 96.44 137 VAL A O 1
ATOM 1090 N N . LEU A 1 138 ? -0.656 -3.072 -7.265 1.00 97.38 138 LEU A N 1
ATOM 1091 C CA . LEU A 1 138 ? -1.076 -2.364 -8.477 1.00 97.38 138 LEU A CA 1
ATOM 1092 C C . LEU A 1 138 ? -0.100 -2.577 -9.641 1.00 97.38 138 LEU A C 1
ATOM 1094 O O . LEU A 1 138 ? -0.537 -2.806 -10.765 1.00 97.38 138 LEU A O 1
ATOM 1098 N N . ALA A 1 139 ? 1.209 -2.559 -9.389 1.00 96.62 139 ALA A N 1
ATOM 1099 C CA . ALA A 1 139 ? 2.218 -2.769 -10.420 1.00 96.62 139 ALA A CA 1
ATOM 1100 C C . ALA A 1 139 ? 2.097 -4.175 -11.016 1.00 96.62 139 ALA A C 1
ATOM 1102 O O . ALA A 1 139 ? 2.001 -4.309 -12.231 1.00 96.62 139 ALA A O 1
ATOM 1103 N N . TYR A 1 140 ? 1.951 -5.215 -10.187 1.00 96.06 140 TYR A N 1
ATOM 1104 C CA . TYR A 1 140 ? 1.669 -6.566 -10.683 1.00 96.06 140 TYR A CA 1
ATOM 1105 C C . TYR A 1 140 ? 0.348 -6.659 -11.446 1.00 96.06 140 TYR A C 1
ATOM 1107 O O . TYR A 1 140 ? 0.244 -7.416 -12.411 1.00 96.06 140 TYR A O 1
ATOM 1115 N N . ARG A 1 141 ? -0.665 -5.883 -11.047 1.00 96.00 141 ARG A N 1
ATOM 1116 C CA . ARG A 1 141 ? -1.960 -5.852 -11.732 1.00 96.00 141 ARG A CA 1
ATOM 1117 C C . ARG A 1 141 ? -1.894 -5.205 -13.120 1.00 96.00 141 ARG A C 1
ATOM 1119 O O . ARG A 1 141 ? -2.698 -5.588 -13.976 1.00 96.00 141 ARG A O 1
ATOM 1126 N N . TYR A 1 142 ? -0.996 -4.240 -13.322 1.00 96.69 142 TYR A N 1
ATOM 1127 C CA . TYR A 1 142 ? -0.845 -3.485 -14.572 1.00 96.69 142 TYR A CA 1
ATOM 1128 C C . TYR A 1 142 ? 0.244 -4.042 -15.494 1.00 96.69 142 TYR A C 1
ATOM 1130 O O . TYR A 1 142 ? 0.027 -4.149 -16.696 1.00 96.69 142 TYR A O 1
ATOM 1138 N N . GLU A 1 143 ? 1.399 -4.404 -14.939 1.00 95.12 143 GLU A N 1
ATOM 1139 C CA . GLU A 1 143 ? 2.593 -4.849 -15.672 1.00 95.12 143 GLU A CA 1
ATOM 1140 C C . GLU A 1 143 ? 2.663 -6.380 -15.794 1.00 95.12 143 GLU A C 1
ATOM 1142 O O . GLU A 1 143 ? 3.372 -6.909 -16.649 1.00 95.12 143 GLU A O 1
ATOM 1147 N N . GLY A 1 144 ? 1.880 -7.092 -14.976 1.00 93.00 144 GLY A N 1
ATOM 1148 C CA . GLY A 1 144 ? 1.870 -8.546 -14.898 1.00 93.00 144 GLY A CA 1
ATOM 1149 C C . GLY A 1 144 ? 2.909 -9.088 -13.917 1.00 93.00 144 GLY A C 1
ATOM 1150 O O . GLY A 1 144 ? 3.985 -8.526 -13.723 1.00 93.00 144 GLY A O 1
ATOM 1151 N N . MET A 1 145 ? 2.579 -10.215 -13.290 1.00 89.31 145 MET A N 1
ATOM 1152 C CA . MET A 1 145 ? 3.514 -10.969 -12.455 1.00 89.31 145 MET A CA 1
ATOM 1153 C C . MET A 1 145 ? 4.313 -11.933 -13.329 1.00 89.31 145 MET A C 1
ATOM 1155 O O . MET A 1 145 ? 3.736 -12.703 -14.103 1.00 89.31 145 MET A O 1
ATOM 1159 N N . ARG A 1 146 ? 5.643 -11.887 -13.235 1.00 87.75 146 ARG A N 1
ATOM 1160 C CA . ARG A 1 146 ? 6.535 -12.738 -14.029 1.00 87.75 146 ARG A CA 1
ATOM 1161 C C . ARG A 1 146 ? 6.735 -14.062 -13.314 1.00 87.75 146 ARG A C 1
ATOM 1163 O O . ARG A 1 146 ? 6.640 -14.147 -12.095 1.00 87.75 146 ARG A O 1
ATOM 1170 N N . ARG A 1 147 ? 7.099 -15.101 -14.065 1.00 86.38 147 ARG A N 1
ATOM 1171 C CA . ARG A 1 147 ? 7.433 -16.406 -13.469 1.00 86.38 147 ARG A CA 1
ATOM 1172 C C . ARG A 1 147 ? 8.580 -16.302 -12.460 1.00 86.38 147 ARG A C 1
ATOM 1174 O O . ARG A 1 147 ? 8.471 -16.860 -11.378 1.00 86.38 147 ARG A O 1
ATOM 1181 N N . VAL A 1 148 ? 9.597 -15.501 -12.778 1.00 85.31 148 VAL A N 1
ATOM 1182 C CA . VAL A 1 148 ? 10.755 -15.247 -11.904 1.00 85.31 148 VAL A CA 1
ATOM 1183 C C . VAL A 1 148 ? 10.391 -14.558 -10.584 1.00 85.31 148 VAL A C 1
ATOM 1185 O O . VAL A 1 148 ? 11.139 -14.655 -9.618 1.00 85.31 148 VAL A O 1
ATOM 1188 N N . ASP A 1 149 ? 9.232 -13.894 -10.488 1.00 84.75 149 ASP A N 1
ATOM 1189 C CA . ASP A 1 149 ? 8.796 -13.269 -9.231 1.00 84.75 149 ASP A CA 1
ATOM 1190 C C . ASP A 1 149 ? 8.363 -14.315 -8.186 1.00 84.75 149 ASP A C 1
ATOM 1192 O O . ASP A 1 149 ? 8.425 -14.045 -6.984 1.00 84.75 149 ASP A O 1
ATOM 1196 N N . PHE A 1 150 ? 7.978 -15.521 -8.630 1.00 82.81 150 PHE A N 1
ATOM 1197 C CA . PHE A 1 150 ? 7.632 -16.659 -7.766 1.00 82.81 150 PHE A CA 1
ATOM 1198 C C . PHE A 1 150 ? 8.853 -17.434 -7.270 1.00 82.81 150 PHE A C 1
ATOM 1200 O O . PHE A 1 150 ? 8.751 -18.208 -6.317 1.00 82.81 150 PHE A O 1
ATOM 1207 N N . GLU A 1 151 ? 10.000 -17.258 -7.916 1.00 81.56 151 GLU A N 1
ATOM 1208 C CA . GLU A 1 151 ? 11.226 -17.952 -7.548 1.00 81.56 151 GLU A CA 1
ATOM 1209 C C . GLU A 1 151 ? 11.815 -17.283 -6.303 1.00 81.56 151 GLU A C 1
ATOM 1211 O O . GLU A 1 151 ? 11.888 -16.056 -6.211 1.00 81.56 151 GLU A O 1
ATOM 1216 N N . GLY A 1 152 ? 12.205 -18.072 -5.298 1.00 64.94 152 GLY A N 1
ATOM 1217 C CA . GLY A 1 152 ? 12.783 -17.545 -4.055 1.00 64.94 152 GLY A CA 1
ATOM 1218 C C . GLY A 1 152 ? 14.061 -16.735 -4.300 1.00 64.94 152 GLY A C 1
ATOM 1219 O O . GLY A 1 152 ? 14.266 -15.706 -3.652 1.00 64.94 152 GLY A O 1
ATOM 1220 N N . ASP A 1 153 ? 14.833 -17.133 -5.313 1.00 58.44 153 ASP A N 1
ATOM 1221 C CA . ASP A 1 153 ? 16.135 -16.577 -5.666 1.00 58.44 153 ASP A CA 1
ATOM 1222 C C . ASP A 1 153 ? 16.162 -16.054 -7.107 1.00 58.44 153 ASP A C 1
ATOM 1224 O O . ASP A 1 153 ? 15.984 -16.814 -8.054 1.00 58.44 153 ASP A O 1
ATOM 1228 N N . VAL A 1 154 ? 16.445 -14.753 -7.241 1.00 53.72 154 VAL A N 1
ATOM 1229 C CA . VAL A 1 154 ? 16.878 -14.067 -8.472 1.00 53.72 154 VAL A CA 1
ATOM 1230 C C . VAL A 1 154 ? 18.145 -13.277 -8.150 1.00 53.72 154 VAL A C 1
ATOM 1232 O O . VAL A 1 154 ? 18.221 -12.747 -7.010 1.00 53.72 154 VAL A O 1
#

Sequence (154 aa):
LDSTHVLAFITKDARPIDTAIWDAQTEREVPRRNGETADELTMRRLHALAGRTVSPKGFKMLNLAAEWLEVLLPHCLQKISRVTFGLLTEREYARMRIVEPSMPRSRFKLAIPFVGKDVPARASEFAHPDVIIGLTVLAYRYEGMRRVDFEGDV

Mean predicted aligned error: 9.37 Å

Solvent-accessible surface area (backbone atoms only — not comparable to full-atom values): 9256 Å² total; per-residue (Å²): 130,71,63,64,64,57,48,24,47,65,70,71,38,60,79,84,60,86,55,89,64,57,35,90,90,73,76,37,71,77,76,84,57,94,90,60,48,75,63,57,51,49,52,54,51,40,51,59,55,46,62,76,76,38,55,76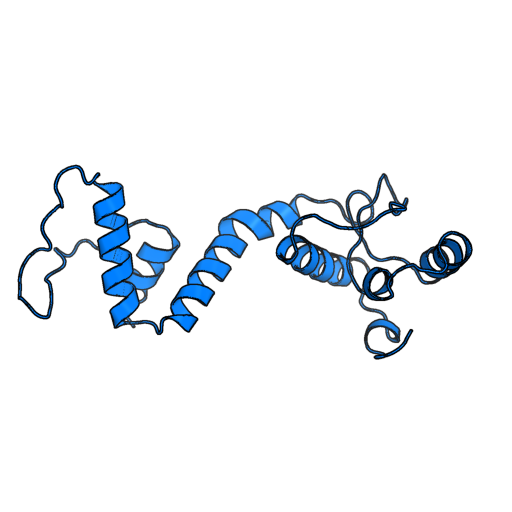,67,56,47,53,51,50,52,52,50,41,46,35,67,74,48,51,46,56,60,44,68,75,52,46,78,44,30,46,29,29,64,50,49,73,70,54,46,57,56,46,43,72,78,38,75,82,62,63,66,61,58,56,74,32,39,36,48,26,79,34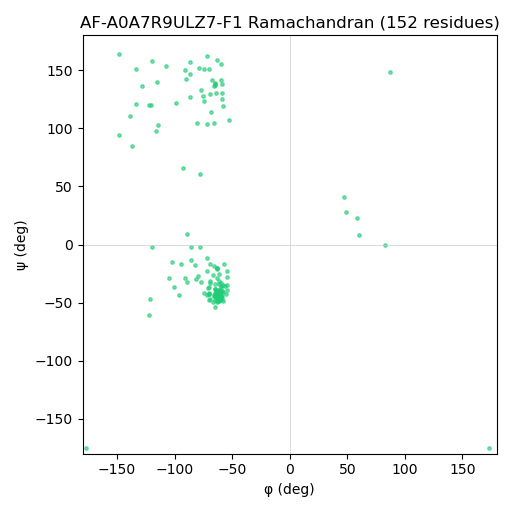,77,79,36,73,41,91,77,74,75,74,95,44,72,68,57,40,52,50,40,24,55,50,27,36,72,74,75,53,77,55,76,70,70,74,43,94,76,123

pLDDT: mean 81.03, std 14.32, range [43.53, 97.38]

Foldseek 3Di:
DPVQLLVCLLVLNCPSVPDQDAPPVPRDRDDDDVPDDPSNVSNVVSVVVCVVPDPPVRVVVSNVVSCCVPPQLVVLVVDDEQAFKAAQDPVNVVVLCVVPVPDDPVNRQWIFTAPGRNHGDNDGDDPDPSNRVNNSVVRCVPVNDDPVSPDPHD

Secondary structure (DSSP, 8-state):
--HHHHHHHHTT--TT--S--B-TTT-SB-PPPTT--HHHHHHHHHHHHHHHHS-HHHHHHHHHHHHIIIIIHHHHHTSPBTTTEEPPPHHHHHHHHHH-TT--THHHHS-EEEEETTEE-SS---S-HHHHHHHHHHHHHHH---GGGGSS--

Organism: Diacronema lutheri (NCBI:txid2081491)